Protein AF-A0A969R551-F1 (afdb_monomer_lite)

Radius of gyration: 18.1 Å; chains: 1; bounding box: 37×35×58 Å

Sequence (70 aa):
MINQNNVVPENTVDFYKRLVWLESEAMLGQKDPQKLAKMALQLAEFTATLARLAVKEAEAPRRETPSEAA

Secondary structure (DSSP, 8-state):
-------PPTTSHHHHHHHHHHHHHHHHT---HHHHHHHHHHHHHHHHHHHHHHHHHHHS----------

Structure (mmCIF, N/CA/C/O backbone):
data_AF-A0A969R551-F1
#
_entry.id   AF-A0A969R551-F1
#
loop_
_atom_site.group_PDB
_atom_site.id
_atom_site.type_symbol
_atom_site.label_atom_id
_atom_site.label_alt_id
_atom_site.label_comp_id
_atom_site.label_asym_id
_atom_site.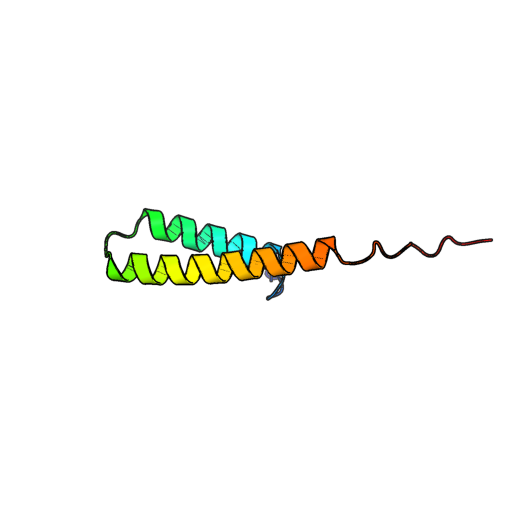label_entity_id
_atom_site.label_seq_id
_atom_site.pdbx_PDB_ins_code
_atom_site.Cartn_x
_atom_site.Cartn_y
_atom_site.Cartn_z
_atom_site.occupancy
_atom_site.B_iso_or_equiv
_atom_site.auth_seq_id
_atom_site.auth_comp_id
_atom_site.auth_asym_id
_atom_site.auth_atom_id
_atom_site.pdbx_PDB_model_num
ATOM 1 N N . MET A 1 1 ? -8.002 -28.604 -11.404 1.00 36.22 1 MET A N 1
ATOM 2 C CA . MET A 1 1 ? -6.590 -28.204 -11.231 1.00 36.22 1 MET A CA 1
ATOM 3 C C . MET A 1 1 ? -6.567 -26.692 -11.085 1.00 36.22 1 MET A C 1
ATOM 5 O O . MET A 1 1 ? -6.937 -26.012 -12.030 1.00 36.22 1 MET A O 1
ATOM 9 N N . ILE A 1 2 ? -6.268 -26.169 -9.897 1.00 43.09 2 ILE A N 1
ATOM 10 C CA . ILE A 1 2 ? -6.135 -24.720 -9.684 1.00 43.09 2 ILE A CA 1
ATOM 11 C C . ILE A 1 2 ? -4.662 -24.393 -9.939 1.00 43.09 2 ILE A C 1
ATOM 13 O O . ILE A 1 2 ? -3.801 -24.959 -9.272 1.00 43.09 2 ILE A O 1
ATOM 17 N N . ASN A 1 3 ? -4.366 -23.546 -10.927 1.00 40.38 3 ASN A N 1
ATOM 18 C CA . ASN A 1 3 ? -3.005 -23.076 -11.196 1.00 40.38 3 ASN A CA 1
ATOM 19 C C . ASN A 1 3 ? -2.503 -22.269 -9.986 1.00 40.38 3 ASN A C 1
ATOM 21 O O . ASN A 1 3 ? -2.945 -21.145 -9.763 1.00 40.38 3 ASN A O 1
ATOM 25 N N . GLN A 1 4 ? -1.604 -22.856 -9.193 1.00 48.25 4 GLN A N 1
ATOM 26 C CA . GLN A 1 4 ? -1.122 -22.323 -7.911 1.00 48.25 4 GLN A CA 1
ATOM 27 C C . GLN A 1 4 ? 0.031 -21.299 -8.007 1.00 48.25 4 GLN A C 1
ATOM 29 O O . GLN A 1 4 ? 0.563 -20.918 -6.974 1.00 48.25 4 GLN A O 1
ATOM 34 N N . ASN A 1 5 ? 0.403 -20.785 -9.187 1.00 48.81 5 ASN A N 1
ATOM 35 C CA . ASN A 1 5 ? 1.630 -19.979 -9.341 1.00 48.81 5 ASN A CA 1
ATOM 36 C C . ASN A 1 5 ? 1.425 -18.542 -9.861 1.00 48.81 5 ASN A C 1
ATOM 38 O O . ASN A 1 5 ? 2.251 -18.041 -10.615 1.00 48.81 5 ASN A O 1
ATOM 42 N N . ASN A 1 6 ? 0.381 -17.831 -9.424 1.00 53.44 6 ASN A N 1
ATOM 43 C CA . ASN A 1 6 ? 0.316 -16.366 -9.597 1.00 53.44 6 ASN A CA 1
ATOM 44 C C . ASN A 1 6 ? 1.026 -15.647 -8.434 1.00 53.44 6 ASN A C 1
ATOM 46 O O . ASN A 1 6 ? 0.440 -14.827 -7.722 1.00 53.44 6 ASN A O 1
ATOM 50 N N . VAL A 1 7 ? 2.295 -15.995 -8.211 1.00 57.78 7 VAL A N 1
ATOM 51 C CA . VAL A 1 7 ? 3.172 -15.260 -7.294 1.00 57.78 7 VAL A CA 1
ATOM 52 C C . VAL A 1 7 ? 3.594 -13.992 -8.026 1.00 57.78 7 VAL A C 1
ATOM 54 O O . VAL A 1 7 ? 4.428 -14.040 -8.925 1.00 57.78 7 VAL A O 1
ATOM 57 N N . VAL A 1 8 ? 2.974 -12.861 -7.689 1.00 56.16 8 VAL A N 1
ATOM 58 C CA . VAL A 1 8 ? 3.461 -11.560 -8.157 1.00 56.16 8 VAL A CA 1
ATOM 59 C C . VAL A 1 8 ? 4.804 -11.329 -7.463 1.00 56.16 8 VAL A C 1
ATOM 61 O O . VAL A 1 8 ? 4.824 -11.349 -6.230 1.00 56.16 8 VAL A O 1
ATOM 64 N N . PRO A 1 9 ? 5.914 -11.151 -8.199 1.00 66.75 9 PRO A N 1
ATOM 65 C CA . PRO A 1 9 ? 7.211 -10.949 -7.575 1.00 66.75 9 PRO A CA 1
ATOM 66 C C . PRO A 1 9 ? 7.178 -9.726 -6.656 1.00 66.75 9 PRO A C 1
ATOM 68 O O . PRO A 1 9 ? 6.670 -8.663 -7.036 1.00 66.75 9 PRO A O 1
ATOM 71 N N . GLU A 1 10 ? 7.712 -9.885 -5.447 1.00 73.31 10 GLU A N 1
ATOM 72 C CA . GLU A 1 10 ? 7.880 -8.786 -4.498 1.00 73.31 10 GLU A CA 1
ATOM 73 C C . GLU A 1 10 ? 8.727 -7.669 -5.134 1.00 73.31 10 GLU A C 1
ATOM 75 O O . GLU A 1 10 ? 9.595 -7.926 -5.968 1.00 73.31 10 GLU A O 1
ATOM 80 N N . ASN A 1 11 ? 8.482 -6.414 -4.747 1.00 81.62 11 ASN A N 1
ATOM 81 C CA . ASN A 1 11 ? 9.180 -5.230 -5.275 1.00 81.62 11 ASN A CA 1
ATOM 82 C C . ASN A 1 11 ? 8.935 -4.882 -6.753 1.00 81.62 11 AS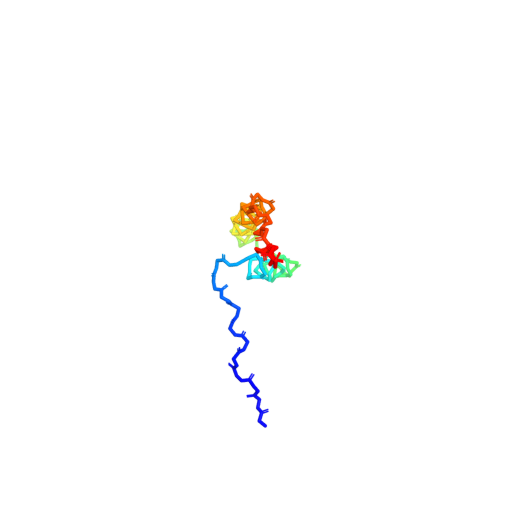N A C 1
ATOM 84 O O . ASN A 1 11 ? 9.725 -4.156 -7.355 1.00 81.62 11 ASN A O 1
ATOM 88 N N . THR A 1 12 ? 7.820 -5.331 -7.326 1.00 91.12 12 THR A N 1
ATOM 89 C CA . THR A 1 12 ? 7.349 -4.886 -8.648 1.00 91.12 12 THR A CA 1
ATOM 90 C C . THR A 1 12 ? 6.282 -3.796 -8.533 1.00 91.12 12 THR A C 1
ATOM 92 O O . THR A 1 12 ? 5.612 -3.672 -7.502 1.00 91.12 12 THR A O 1
ATOM 95 N N . VAL A 1 13 ? 6.083 -3.013 -9.599 1.00 93.19 13 VAL A N 1
ATOM 96 C CA . VAL A 1 13 ? 4.999 -2.017 -9.665 1.00 93.19 13 VAL A CA 1
ATOM 97 C C . VAL A 1 13 ? 3.632 -2.664 -9.427 1.00 93.19 13 VAL A C 1
ATOM 99 O O . VAL A 1 13 ? 2.842 -2.156 -8.633 1.00 93.19 13 VAL A O 1
ATOM 102 N N . ASP A 1 14 ? 3.353 -3.812 -10.044 1.00 92.50 14 ASP A N 1
ATOM 103 C CA . ASP A 1 14 ? 2.047 -4.468 -9.908 1.00 92.50 14 ASP A CA 1
ATOM 104 C C . ASP A 1 14 ? 1.813 -5.069 -8.516 1.00 92.50 14 ASP A C 1
ATOM 106 O O . ASP A 1 14 ? 0.686 -5.024 -8.010 1.00 92.50 14 ASP A O 1
ATOM 110 N N . PHE A 1 15 ? 2.868 -5.545 -7.846 1.00 92.88 15 PHE A N 1
ATOM 111 C CA . PHE A 1 15 ? 2.789 -5.947 -6.441 1.00 92.88 15 PHE A CA 1
ATOM 112 C C . PHE A 1 15 ? 2.329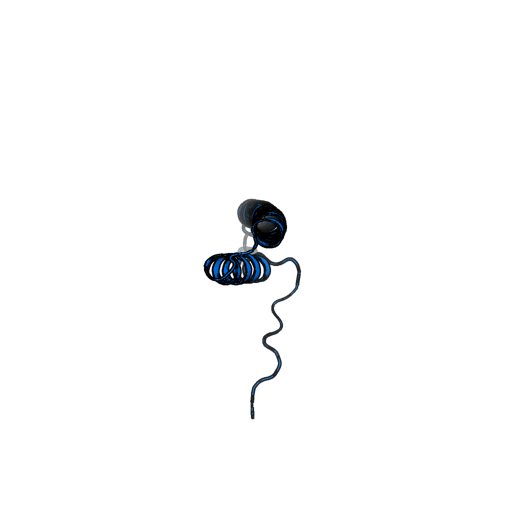 -4.779 -5.558 1.00 92.88 15 PHE A C 1
ATOM 114 O O . PHE A 1 15 ? 1.357 -4.906 -4.809 1.00 92.88 15 PHE A O 1
ATOM 121 N N . TYR A 1 16 ? 2.966 -3.613 -5.698 1.00 96.06 16 TYR A N 1
ATOM 122 C CA . TYR A 1 16 ? 2.633 -2.444 -4.884 1.00 96.06 16 TYR A CA 1
ATOM 123 C C . TYR A 1 16 ? 1.291 -1.797 -5.255 1.00 96.06 16 TYR A C 1
ATOM 125 O O . TYR A 1 16 ? 0.595 -1.333 -4.353 1.00 96.06 16 TYR A O 1
ATOM 133 N N . LYS A 1 17 ? 0.856 -1.832 -6.525 1.00 95.88 17 LYS A N 1
ATOM 134 C CA . LYS A 1 17 ? -0.524 -1.445 -6.896 1.00 95.88 17 LYS A CA 1
ATOM 135 C C . LYS A 1 17 ? -1.556 -2.273 -6.133 1.00 95.88 17 LYS A C 1
ATOM 137 O O . LYS A 1 17 ? -2.525 -1.722 -5.612 1.00 95.88 17 LYS A O 1
ATOM 142 N N . ARG A 1 18 ? -1.340 -3.591 -6.043 1.00 95.56 18 ARG A N 1
ATOM 143 C CA . ARG A 1 18 ? -2.245 -4.495 -5.325 1.00 95.56 18 ARG A CA 1
ATOM 144 C C . ARG A 1 18 ? -2.273 -4.200 -3.826 1.00 95.56 18 ARG A C 1
ATOM 146 O O . ARG A 1 18 ? -3.357 -4.190 -3.254 1.00 95.56 18 ARG A O 1
ATOM 153 N N . LEU A 1 19 ? -1.120 -3.940 -3.204 1.00 95.94 19 LEU A N 1
ATOM 154 C CA . LEU A 1 19 ? -1.056 -3.570 -1.785 1.00 95.94 19 LEU A CA 1
ATOM 155 C C . LEU A 1 19 ? -1.765 -2.242 -1.494 1.00 95.94 19 LEU A C 1
ATOM 157 O O . LEU A 1 19 ? -2.558 -2.178 -0.560 1.00 95.94 19 LEU A O 1
ATOM 161 N N . VAL A 1 20 ? -1.535 -1.212 -2.317 1.00 97.44 20 VAL A N 1
ATOM 162 C CA . VAL A 1 20 ? -2.220 0.089 -2.199 1.00 97.44 20 VAL A CA 1
ATOM 163 C C . VAL A 1 20 ? -3.736 -0.085 -2.279 1.00 97.44 20 VAL A C 1
ATOM 165 O O . VAL A 1 20 ? -4.457 0.471 -1.452 1.00 97.44 20 VAL A O 1
ATOM 168 N N . TRP A 1 21 ? -4.226 -0.881 -3.235 1.00 97.06 21 TRP A N 1
ATOM 169 C CA . TRP A 1 21 ? -5.657 -1.156 -3.361 1.00 97.06 21 TRP A CA 1
ATOM 170 C C . TRP A 1 21 ? -6.217 -1.890 -2.134 1.00 97.06 21 TRP A C 1
ATOM 172 O O . TRP A 1 21 ? -7.186 -1.421 -1.543 1.00 97.06 21 TRP A O 1
ATOM 182 N N . LEU A 1 22 ? -5.584 -2.988 -1.704 1.00 95.69 22 LEU A N 1
ATOM 183 C CA . LEU A 1 22 ? -6.037 -3.770 -0.546 1.00 95.69 22 LEU A CA 1
ATOM 184 C C . LEU A 1 22 ? -6.071 -2.944 0.748 1.00 95.69 22 LEU A C 1
ATOM 186 O O . LEU A 1 22 ? -7.044 -3.026 1.496 1.00 95.69 22 LEU A O 1
ATOM 190 N N . GLU A 1 23 ? -5.033 -2.146 1.006 1.00 95.75 23 GLU A N 1
ATOM 191 C CA . GLU A 1 23 ? -4.967 -1.293 2.196 1.00 95.75 23 GLU A CA 1
ATOM 192 C C . GLU A 1 23 ? -6.042 -0.195 2.146 1.00 95.75 23 GLU A C 1
ATOM 194 O O . GLU A 1 23 ? -6.728 0.044 3.139 1.00 95.75 23 GLU A O 1
ATOM 199 N N . SER A 1 24 ? -6.262 0.409 0.971 1.00 95.56 24 SER A N 1
ATOM 200 C CA . SER A 1 24 ? -7.314 1.417 0.769 1.00 95.56 24 SER A CA 1
ATOM 201 C C . SER A 1 24 ? -8.714 0.849 1.029 1.00 95.56 24 SER A C 1
ATOM 203 O O . SER A 1 24 ? -9.504 1.472 1.736 1.00 95.56 24 SER A O 1
ATOM 205 N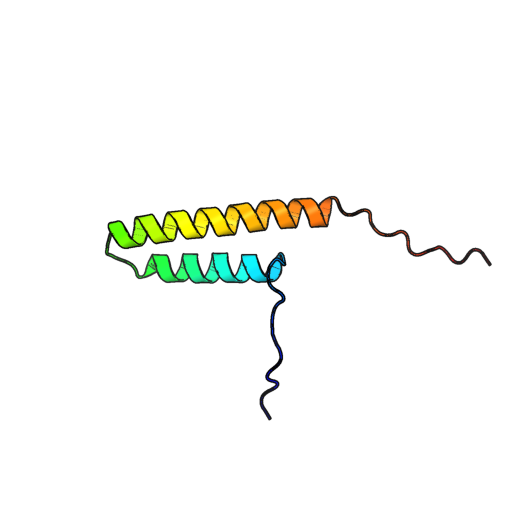 N . GLU A 1 25 ? -9.015 -0.350 0.519 1.00 96.88 25 GLU A N 1
ATOM 206 C CA . GLU A 1 25 ? -10.284 -1.049 0.776 1.00 96.88 25 GLU A CA 1
ATOM 207 C C . GLU A 1 25 ? -10.459 -1.371 2.266 1.00 96.88 25 GLU A C 1
ATOM 209 O O . GLU A 1 25 ? -11.521 -1.136 2.847 1.00 96.88 25 GLU A O 1
ATOM 214 N N . ALA A 1 26 ? -9.402 -1.863 2.919 1.00 94.62 26 ALA A N 1
ATOM 215 C CA . ALA A 1 26 ? -9.440 -2.195 4.339 1.00 94.62 26 ALA A CA 1
ATOM 216 C C . ALA A 1 26 ? -9.718 -0.960 5.219 1.00 94.62 26 ALA A C 1
ATOM 218 O O . ALA A 1 26 ? -10.409 -1.068 6.238 1.00 94.62 26 ALA A O 1
ATOM 219 N N . MET A 1 27 ? -9.222 0.219 4.824 1.00 95.94 27 MET A N 1
ATOM 220 C CA . MET A 1 27 ? -9.470 1.473 5.541 1.00 95.94 27 MET A CA 1
ATOM 221 C C . MET A 1 27 ? -10.947 1.891 5.525 1.00 95.94 27 MET A C 1
ATOM 223 O O . MET A 1 27 ? -11.414 2.438 6.523 1.00 95.94 27 MET A O 1
ATOM 227 N N . LEU A 1 28 ? -11.708 1.600 4.460 1.00 93.19 28 LEU A N 1
ATOM 228 C CA . LEU A 1 28 ? -13.122 2.003 4.342 1.00 93.19 28 LEU A CA 1
ATOM 229 C C . LEU A 1 28 ? -14.017 1.404 5.439 1.00 93.19 28 LEU A C 1
ATOM 231 O O . LEU A 1 28 ? -15.008 2.013 5.841 1.00 93.19 28 LEU A O 1
ATOM 235 N N . GLY A 1 29 ? -13.674 0.211 5.931 1.00 92.25 29 GLY A N 1
ATOM 236 C CA . GLY A 1 29 ? -14.417 -0.476 6.990 1.00 92.25 29 GLY A CA 1
ATOM 237 C C . GLY A 1 29 ? -13.923 -0.186 8.410 1.00 92.25 29 GLY A C 1
ATOM 238 O O . GLY A 1 29 ? -14.563 -0.616 9.376 1.00 92.25 29 GLY A O 1
ATOM 239 N N . GLN A 1 30 ? -12.791 0.506 8.570 1.00 96.25 30 GLN A N 1
ATOM 240 C CA . GLN A 1 30 ? -12.162 0.697 9.874 1.00 96.25 30 GLN A CA 1
ATOM 241 C C . GLN A 1 30 ? -12.746 1.911 10.606 1.00 96.25 30 GLN A C 1
ATOM 243 O O . GLN A 1 30 ? -12.822 3.009 10.069 1.00 96.25 30 GLN A O 1
ATOM 248 N N . LYS A 1 31 ? -13.139 1.713 11.868 1.00 96.25 31 LYS A N 1
ATOM 249 C CA . LYS A 1 31 ? -13.751 2.755 12.715 1.00 96.25 31 LYS A CA 1
ATOM 250 C C . LYS A 1 31 ? -12.858 3.192 13.872 1.00 96.25 31 LYS A C 1
ATOM 252 O O . LYS A 1 31 ? -13.096 4.238 14.466 1.00 96.25 31 LYS A O 1
ATOM 257 N N . ASP A 1 32 ? -11.854 2.387 14.208 1.00 97.94 32 ASP A N 1
ATOM 258 C CA . ASP A 1 32 ? -10.879 2.718 15.240 1.00 97.94 32 ASP A CA 1
ATOM 259 C C . ASP A 1 32 ? -9.876 3.749 14.686 1.00 97.94 32 ASP A C 1
ATOM 261 O O . ASP A 1 32 ? -9.145 3.435 13.739 1.00 97.94 32 ASP A O 1
ATOM 265 N N . PRO A 1 33 ? -9.802 4.963 15.264 1.00 96.75 33 PRO A N 1
ATOM 266 C CA . PRO A 1 33 ? -8.939 6.028 14.759 1.00 96.75 33 PRO A CA 1
ATOM 267 C C . PRO A 1 33 ? -7.446 5.702 14.885 1.00 96.75 33 PRO A C 1
ATOM 269 O O . PRO A 1 33 ? -6.657 6.127 14.043 1.00 96.75 33 PRO A O 1
ATOM 272 N N . GLN A 1 34 ? -7.036 4.924 15.893 1.00 97.56 34 GLN A N 1
ATOM 273 C CA . GLN A 1 34 ? -5.633 4.529 16.041 1.00 97.56 34 GLN A CA 1
ATOM 274 C C . GLN A 1 34 ? -5.239 3.512 14.972 1.00 97.56 34 GLN A C 1
ATOM 276 O O . GLN A 1 34 ? -4.142 3.588 14.415 1.00 97.56 34 GLN A O 1
ATOM 281 N N . LYS A 1 35 ? -6.137 2.571 14.659 1.00 97.19 35 LYS A N 1
ATOM 282 C CA . LYS A 1 35 ? -5.919 1.627 13.555 1.00 97.19 35 LYS A CA 1
ATOM 283 C C . LYS A 1 35 ? -5.924 2.347 12.213 1.00 97.19 35 LYS A C 1
ATOM 285 O O . LYS A 1 35 ? -5.008 2.119 11.434 1.00 97.19 35 LYS A O 1
ATOM 290 N N . LEU A 1 36 ? -6.868 3.263 11.987 1.00 97.50 36 LEU A N 1
ATOM 291 C CA . LEU A 1 36 ? -6.896 4.103 10.785 1.00 97.50 36 LEU A CA 1
ATOM 292 C C . LEU A 1 36 ? -5.586 4.866 10.588 1.00 97.50 36 LEU A C 1
ATOM 294 O O . LEU A 1 36 ? -5.054 4.861 9.486 1.00 97.50 36 LEU A O 1
ATOM 298 N N . ALA A 1 37 ? -5.038 5.475 11.643 1.00 97.31 37 ALA A N 1
ATOM 299 C CA . ALA A 1 37 ? -3.774 6.203 11.550 1.00 97.31 37 ALA A CA 1
ATOM 300 C C . ALA A 1 37 ? -2.602 5.293 11.143 1.00 97.31 37 ALA A C 1
ATOM 302 O O . ALA A 1 37 ? -1.788 5.670 10.302 1.00 97.31 37 ALA A O 1
ATOM 303 N N . LYS A 1 38 ? -2.532 4.076 11.698 1.00 97.75 38 LYS A N 1
ATOM 304 C CA . LYS A 1 38 ? -1.505 3.090 11.321 1.00 97.75 38 LYS A CA 1
ATOM 305 C C . LYS A 1 38 ? -1.663 2.617 9.876 1.00 97.75 38 LYS A C 1
ATOM 307 O O . LYS A 1 38 ? -0.678 2.566 9.150 1.00 97.75 38 LYS A O 1
ATOM 312 N N . MET A 1 39 ? -2.892 2.322 9.456 1.00 97.50 39 MET A N 1
ATOM 313 C CA . MET A 1 39 ? -3.199 1.915 8.081 1.00 97.50 39 MET A CA 1
ATOM 314 C C . MET A 1 39 ? -2.887 3.037 7.085 1.00 97.50 39 MET A C 1
ATOM 316 O O . MET A 1 39 ? -2.284 2.791 6.048 1.00 97.50 39 MET A O 1
ATOM 320 N N . ALA A 1 40 ? -3.198 4.289 7.433 1.00 97.00 40 ALA A N 1
ATOM 321 C CA . ALA A 1 40 ? -2.861 5.453 6.618 1.00 97.00 40 ALA A CA 1
ATOM 322 C C . ALA A 1 40 ? -1.343 5.608 6.429 1.00 97.00 40 ALA A C 1
ATOM 324 O O . ALA A 1 40 ? -0.891 5.901 5.322 1.00 97.00 40 ALA A O 1
ATOM 325 N N . LEU A 1 41 ? -0.552 5.381 7.486 1.00 97.88 41 LEU A N 1
ATOM 326 C CA . LEU A 1 41 ? 0.910 5.388 7.394 1.00 97.88 41 LEU A CA 1
ATOM 327 C C . LEU A 1 41 ? 1.414 4.281 6.456 1.00 97.88 41 LEU A C 1
ATOM 329 O O . LEU A 1 41 ? 2.192 4.557 5.546 1.00 97.88 41 LEU A O 1
ATOM 333 N N . GLN A 1 42 ? 0.919 3.056 6.628 1.00 97.12 42 GLN A N 1
ATOM 334 C CA . GLN A 1 42 ? 1.292 1.917 5.786 1.00 97.12 42 GLN A CA 1
ATOM 335 C C . GLN A 1 42 ? 0.909 2.137 4.311 1.00 97.12 42 GLN A C 1
ATOM 337 O O . GLN A 1 42 ? 1.715 1.906 3.407 1.00 97.12 42 GLN A O 1
ATOM 342 N N . LEU A 1 43 ? -0.291 2.662 4.053 1.00 97.75 43 LEU A N 1
ATOM 343 C CA . LEU A 1 43 ? -0.743 3.032 2.712 1.00 97.75 43 LEU A CA 1
ATOM 344 C C . LEU A 1 43 ? 0.178 4.084 2.076 1.00 97.75 43 LEU A C 1
ATOM 346 O O . LEU A 1 43 ? 0.510 3.979 0.890 1.00 97.75 43 LEU A O 1
ATOM 350 N N . ALA A 1 44 ? 0.623 5.079 2.848 1.00 97.62 44 ALA A N 1
ATOM 351 C CA . ALA A 1 44 ? 1.561 6.091 2.371 1.00 97.62 44 ALA A CA 1
ATOM 352 C C . ALA A 1 44 ? 2.923 5.479 1.999 1.00 97.62 44 ALA A C 1
ATOM 354 O O . ALA A 1 44 ? 3.478 5.819 0.952 1.00 97.62 44 ALA A O 1
ATOM 355 N N . GLU A 1 45 ? 3.440 4.539 2.794 1.00 97.69 45 GLU A N 1
ATOM 356 C CA . GLU A 1 45 ? 4.696 3.829 2.510 1.00 97.69 45 GLU A CA 1
ATOM 357 C C . GLU A 1 45 ? 4.609 2.971 1.238 1.00 97.69 45 GLU A C 1
ATOM 359 O O . GLU A 1 45 ? 5.511 3.009 0.387 1.00 97.69 45 GLU A O 1
ATOM 364 N N . PHE A 1 46 ? 3.502 2.244 1.056 1.00 97.25 46 PHE A N 1
ATOM 365 C CA . PHE A 1 46 ? 3.247 1.478 -0.166 1.00 97.25 46 PHE A CA 1
ATOM 366 C C . PHE A 1 46 ? 3.122 2.386 -1.389 1.00 97.25 46 PHE A C 1
ATOM 368 O O . PHE A 1 46 ? 3.738 2.113 -2.421 1.00 97.25 46 PHE A O 1
ATOM 375 N N . THR A 1 47 ? 2.399 3.499 -1.264 1.00 97.44 47 THR A N 1
ATOM 376 C CA . THR A 1 47 ? 2.224 4.476 -2.349 1.00 97.44 47 THR A CA 1
ATOM 377 C C . THR A 1 47 ? 3.550 5.139 -2.725 1.00 97.44 47 THR A C 1
ATOM 379 O O . THR A 1 47 ? 3.865 5.273 -3.908 1.00 97.44 47 THR A O 1
ATOM 382 N N . ALA A 1 48 ? 4.375 5.502 -1.739 1.00 97.31 48 ALA A N 1
ATOM 383 C CA . ALA A 1 48 ? 5.697 6.072 -1.980 1.00 97.31 48 ALA A CA 1
ATOM 384 C C . ALA A 1 48 ? 6.621 5.080 -2.704 1.00 97.31 48 ALA A C 1
ATOM 386 O O . ALA A 1 48 ? 7.361 5.463 -3.613 1.00 97.31 48 ALA A O 1
ATOM 387 N N . THR A 1 49 ? 6.567 3.800 -2.330 1.00 96.19 49 THR A N 1
ATOM 388 C CA . THR A 1 49 ? 7.363 2.759 -2.992 1.00 96.19 49 THR A CA 1
ATOM 389 C C . THR A 1 49 ? 6.881 2.508 -4.419 1.00 96.19 49 THR A C 1
ATOM 391 O O . THR A 1 49 ? 7.705 2.473 -5.333 1.00 96.19 49 THR A O 1
ATOM 394 N N . LEU A 1 50 ? 5.562 2.442 -4.631 1.00 97.00 50 LEU A N 1
ATOM 395 C CA . LEU A 1 50 ? 4.956 2.352 -5.960 1.00 97.00 50 LEU A CA 1
ATOM 396 C C . LEU A 1 50 ? 5.428 3.489 -6.873 1.00 97.00 50 LEU A C 1
ATOM 398 O O . LEU A 1 50 ? 5.870 3.234 -7.991 1.00 97.00 50 LEU A O 1
ATOM 402 N N . ALA A 1 51 ? 5.387 4.731 -6.383 1.00 96.19 51 ALA A N 1
ATOM 403 C CA . ALA A 1 51 ? 5.825 5.896 -7.144 1.00 96.19 51 ALA A CA 1
ATOM 404 C C . ALA A 1 51 ? 7.308 5.801 -7.540 1.00 96.19 51 ALA A C 1
ATOM 406 O O . ALA A 1 51 ? 7.650 6.022 -8.700 1.00 96.19 51 ALA A O 1
ATOM 407 N N . ARG A 1 52 ? 8.192 5.406 -6.610 1.00 95.44 52 ARG A N 1
ATOM 408 C CA . ARG A 1 52 ? 9.627 5.220 -6.902 1.00 95.44 52 ARG A CA 1
ATOM 409 C C . ARG A 1 52 ? 9.873 4.144 -7.958 1.00 95.44 52 ARG A C 1
ATOM 411 O O . ARG A 1 52 ? 10.745 4.322 -8.803 1.00 95.44 52 ARG A O 1
ATOM 418 N N . LEU A 1 53 ? 9.145 3.030 -7.896 1.00 94.75 53 LEU A N 1
ATOM 419 C CA . LEU A 1 53 ? 9.276 1.950 -8.875 1.00 94.75 53 LEU A CA 1
ATOM 420 C C . LEU A 1 53 ? 8.754 2.377 -10.251 1.00 94.75 53 LEU A C 1
ATOM 422 O O . LEU A 1 53 ? 9.439 2.152 -11.241 1.00 94.75 53 LEU A O 1
ATOM 426 N N . ALA A 1 54 ? 7.612 3.066 -10.307 1.00 93.19 54 ALA A N 1
ATOM 427 C CA . ALA A 1 54 ? 7.047 3.567 -11.559 1.00 93.19 54 ALA A CA 1
ATOM 428 C C . ALA A 1 54 ? 7.973 4.577 -12.258 1.00 93.19 54 ALA A C 1
ATOM 430 O O . ALA A 1 54 ? 8.131 4.523 -13.476 1.00 93.19 54 ALA A O 1
ATOM 431 N N . VAL A 1 55 ? 8.633 5.458 -11.495 1.00 94.56 55 VAL A N 1
ATOM 432 C CA . VAL A 1 55 ? 9.658 6.368 -12.035 1.00 94.56 55 VAL A CA 1
ATOM 433 C C . VAL A 1 55 ? 10.836 5.576 -12.605 1.00 94.56 55 VAL A C 1
ATOM 435 O O . VAL A 1 55 ? 11.205 5.793 -13.753 1.00 94.56 55 VAL A O 1
ATOM 438 N N . LYS A 1 56 ? 11.370 4.599 -11.860 1.00 92.12 56 LYS A N 1
ATO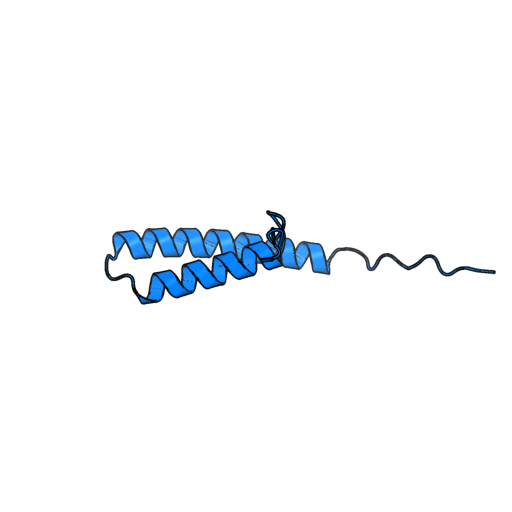M 439 C CA . LYS A 1 56 ? 12.470 3.744 -12.340 1.00 92.12 56 LYS A CA 1
ATOM 440 C C . LYS A 1 56 ? 12.116 2.964 -13.610 1.00 92.12 56 LYS A C 1
ATOM 442 O O . LYS A 1 56 ? 12.965 2.825 -14.484 1.00 92.12 56 LYS A O 1
ATOM 447 N N . GLU A 1 57 ? 10.893 2.445 -13.718 1.00 89.69 57 GLU A N 1
ATOM 448 C CA . GLU A 1 57 ? 10.419 1.750 -14.924 1.00 89.69 57 GLU A CA 1
ATOM 449 C C . GLU A 1 57 ? 10.284 2.699 -16.122 1.00 89.69 57 GLU A C 1
ATOM 451 O O . GLU A 1 57 ? 10.595 2.306 -17.243 1.00 89.69 57 GLU A O 1
ATOM 456 N N . ALA A 1 58 ? 9.868 3.949 -15.896 1.00 87.62 58 ALA A N 1
ATOM 457 C CA . ALA A 1 58 ? 9.779 4.967 -16.942 1.00 87.62 58 ALA A CA 1
ATOM 458 C C . ALA A 1 58 ? 11.157 5.495 -17.390 1.00 87.62 58 ALA A C 1
ATOM 460 O O . ALA A 1 58 ? 11.330 5.847 -18.556 1.00 87.62 58 ALA A O 1
ATOM 461 N N . GLU A 1 59 ? 12.126 5.551 -16.473 1.00 87.94 59 GLU A N 1
ATOM 462 C CA . GLU A 1 59 ? 13.513 5.963 -16.729 1.00 87.94 59 GLU A CA 1
ATOM 463 C C . GLU A 1 59 ? 14.373 4.848 -17.338 1.00 87.94 59 GLU A C 1
ATOM 465 O O . GLU A 1 59 ? 15.433 5.132 -17.900 1.00 87.94 59 GLU A O 1
ATOM 470 N N . ALA A 1 60 ? 13.943 3.583 -17.245 1.00 76.38 60 ALA A N 1
ATOM 471 C CA . ALA A 1 60 ? 14.640 2.477 -17.880 1.00 76.38 60 ALA A CA 1
ATOM 472 C C . ALA A 1 60 ? 14.719 2.750 -19.395 1.00 76.38 60 ALA A C 1
ATOM 474 O O . ALA A 1 60 ? 13.675 2.886 -20.043 1.00 76.38 60 ALA A O 1
ATOM 475 N N . PRO A 1 61 ? 15.930 2.837 -19.986 1.00 62.97 61 PRO A N 1
ATOM 476 C CA . PRO A 1 61 ? 16.062 3.053 -21.416 1.00 62.97 61 PRO A CA 1
ATOM 477 C C . PRO A 1 61 ? 15.257 1.968 -22.121 1.00 62.97 61 PRO A C 1
ATOM 479 O O . PRO A 1 61 ? 15.406 0.788 -21.781 1.00 62.97 61 PRO A O 1
ATOM 482 N N . ARG A 1 62 ? 14.413 2.344 -23.097 1.00 61.47 62 ARG A N 1
ATOM 483 C CA . ARG A 1 62 ? 13.892 1.370 -24.062 1.00 61.47 62 ARG A CA 1
ATOM 484 C C . ARG A 1 62 ? 15.128 0.660 -24.582 1.00 61.47 62 ARG A C 1
ATOM 486 O O . ARG A 1 62 ? 15.911 1.289 -25.283 1.00 61.47 62 ARG A O 1
ATOM 493 N N . ARG A 1 63 ? 15.364 -0.586 -24.159 1.00 58.34 63 ARG A N 1
ATOM 494 C CA . ARG A 1 63 ? 16.424 -1.405 -24.735 1.00 58.34 63 ARG A CA 1
ATOM 495 C C . ARG A 1 63 ? 16.120 -1.397 -26.217 1.00 58.34 63 ARG A C 1
ATOM 497 O O . ARG A 1 63 ? 15.117 -1.975 -26.630 1.00 58.34 63 ARG A O 1
ATOM 504 N N . GLU A 1 64 ? 16.913 -0.645 -26.966 1.00 54.53 64 GLU A N 1
ATOM 505 C CA . GLU A 1 64 ? 16.918 -0.716 -28.408 1.00 54.53 64 GLU A CA 1
ATOM 506 C C . GLU A 1 64 ? 17.112 -2.199 -28.693 1.00 54.53 64 GLU A C 1
ATOM 508 O O . GLU A 1 64 ? 18.127 -2.795 -28.323 1.00 54.53 64 GLU A O 1
ATOM 513 N N . THR A 1 65 ? 16.066 -2.838 -29.215 1.00 55.19 65 THR A N 1
ATOM 514 C CA . THR A 1 65 ? 16.213 -4.117 -29.897 1.00 55.19 65 THR A CA 1
ATOM 515 C C . THR A 1 65 ? 17.420 -3.940 -30.803 1.00 55.19 65 THR A C 1
ATOM 517 O O . THR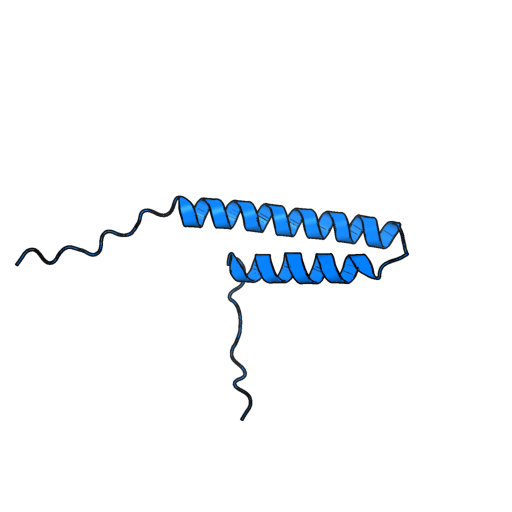 A 1 65 ? 17.393 -2.973 -31.572 1.00 55.19 65 THR A O 1
ATOM 520 N N . PRO A 1 66 ? 18.479 -4.763 -30.694 1.00 52.69 66 PRO A N 1
ATOM 521 C CA . PRO A 1 66 ? 19.586 -4.651 -31.620 1.00 52.69 66 PRO A CA 1
ATOM 522 C C . PRO A 1 66 ? 18.972 -4.808 -33.005 1.00 52.69 66 PRO A C 1
ATOM 524 O O . PRO A 1 66 ? 18.451 -5.870 -33.341 1.00 52.69 66 PRO A O 1
ATOM 527 N N . SER A 1 67 ? 18.916 -3.696 -33.738 1.00 54.28 67 SER A N 1
ATOM 528 C CA . SER A 1 67 ? 18.526 -3.691 -35.132 1.00 54.28 67 SER A CA 1
ATOM 529 C C . SER A 1 67 ? 19.549 -4.582 -35.797 1.00 54.28 67 SER A C 1
ATOM 531 O O . SER A 1 67 ? 20.730 -4.244 -35.845 1.00 54.28 67 SER A O 1
ATOM 533 N N . GLU A 1 68 ? 19.090 -5.752 -36.212 1.00 54.25 68 GLU A N 1
ATOM 534 C CA . GLU A 1 68 ? 19.809 -6.688 -37.049 1.00 54.25 68 GLU A CA 1
ATOM 535 C C . GLU A 1 68 ? 20.174 -5.936 -38.335 1.00 54.25 68 GLU A C 1
ATOM 537 O O . GLU A 1 68 ? 19.390 -5.831 -39.275 1.00 54.25 68 GLU A O 1
ATOM 542 N N . ALA A 1 69 ? 21.331 -5.277 -38.318 1.00 49.41 69 ALA A N 1
ATOM 543 C CA . ALA A 1 69 ? 21.965 -4.753 -39.509 1.00 49.41 69 ALA A CA 1
ATOM 544 C C . ALA A 1 69 ? 22.614 -5.953 -40.199 1.00 49.41 69 ALA A C 1
ATOM 546 O O . ALA A 1 69 ? 23.737 -6.344 -39.874 1.00 49.41 69 ALA A O 1
ATOM 547 N N . ALA A 1 70 ? 21.798 -6.578 -41.048 1.00 47.75 70 ALA A N 1
ATOM 548 C CA . ALA A 1 70 ? 22.198 -7.477 -42.119 1.00 47.75 70 ALA A CA 1
ATOM 549 C C . ALA A 1 70 ? 23.152 -6.796 -43.113 1.00 47.75 70 ALA A C 1
ATOM 551 O O . ALA A 1 70 ? 23.080 -5.551 -43.253 1.00 47.75 70 ALA A O 1
#

Foldseek 3Di:
DDPPPPPDDPLALVVLVVVLVVLVVVLVPDDDVVVNVVSVVVSVVSVVSSVVNVVVVVPPPPPPPPPPPD

pLDDT: mean 83.06, std 19.4, range [36.22, 97.94]